Protein AF-A0A7S3HY80-F1 (afdb_monomer_lite)

Radius of gyration: 20.87 Å; chains: 1; bounding box: 40×40×63 Å

Structure (mmCIF, N/CA/C/O backbone):
data_AF-A0A7S3HY80-F1
#
_entry.id   AF-A0A7S3HY80-F1
#
loop_
_atom_site.group_PDB
_atom_site.id
_atom_site.type_symbol
_atom_site.label_atom_id
_atom_site.label_alt_id
_atom_site.label_comp_id
_atom_site.label_asym_id
_atom_site.label_entity_id
_atom_site.label_seq_id
_atom_site.pdbx_PDB_ins_code
_atom_site.Cartn_x
_atom_site.Cartn_y
_atom_site.Cartn_z
_atom_site.occupancy
_atom_site.B_iso_or_equiv
_atom_site.auth_seq_id
_atom_site.auth_comp_id
_atom_site.auth_asym_id
_atom_site.auth_atom_id
_atom_site.pdbx_PDB_model_num
ATOM 1 N N . GLU A 1 1 ? -1.837 19.180 19.251 1.00 53.88 1 GLU A N 1
ATOM 2 C CA . GLU A 1 1 ? -3.244 19.026 19.695 1.00 53.88 1 GLU A CA 1
ATOM 3 C C . GLU A 1 1 ? -4.205 18.640 18.573 1.00 53.88 1 GLU A C 1
ATOM 5 O O . GLU A 1 1 ? -4.826 17.597 18.698 1.00 53.88 1 GLU A O 1
ATOM 10 N N . ARG A 1 2 ? -4.268 19.353 17.438 1.00 56.09 2 ARG A N 1
ATOM 11 C CA . ARG A 1 2 ? -5.233 19.045 16.352 1.00 56.09 2 ARG A CA 1
ATOM 12 C C . ARG A 1 2 ? -5.159 17.620 15.762 1.00 56.09 2 ARG A C 1
ATOM 14 O O . ARG A 1 2 ? -6.189 17.032 15.461 1.00 56.09 2 ARG A O 1
ATOM 21 N N . LEU A 1 3 ? -3.966 17.024 15.651 1.00 51.59 3 LEU A N 1
ATOM 22 C CA . LEU A 1 3 ? -3.813 15.622 15.210 1.00 51.59 3 LEU A CA 1
ATOM 23 C C . LEU A 1 3 ? -4.349 14.606 16.238 1.00 51.59 3 LEU A C 1
ATOM 25 O O . LEU A 1 3 ? -4.822 13.537 15.867 1.00 51.59 3 LEU A O 1
ATOM 29 N N . LEU A 1 4 ? -4.320 14.950 17.530 1.00 51.72 4 LEU A N 1
ATOM 30 C CA . LEU A 1 4 ? -4.874 14.114 18.602 1.00 51.72 4 LEU A CA 1
ATOM 31 C C . LEU A 1 4 ? -6.407 14.207 18.660 1.00 51.72 4 LEU A C 1
ATOM 33 O O . LEU A 1 4 ? -7.062 13.243 19.051 1.00 51.72 4 LEU A O 1
ATOM 37 N N . GLU A 1 5 ? -6.982 15.339 18.246 1.00 54.56 5 GLU A N 1
ATOM 38 C CA . GLU A 1 5 ? -8.434 15.513 18.116 1.00 54.56 5 GLU A CA 1
ATOM 39 C C . GLU A 1 5 ? -9.006 14.725 16.931 1.00 54.56 5 GLU A C 1
ATOM 41 O O . GLU A 1 5 ? -10.083 14.143 17.056 1.00 54.56 5 GLU A O 1
ATOM 46 N N . ALA A 1 6 ? -8.261 14.613 15.823 1.00 53.28 6 ALA A N 1
ATOM 47 C CA . ALA A 1 6 ? -8.662 13.820 14.658 1.00 53.28 6 ALA A CA 1
ATOM 48 C C . ALA A 1 6 ? -8.840 12.321 14.981 1.00 53.28 6 ALA A C 1
ATOM 50 O O . ALA A 1 6 ? -9.755 11.678 14.467 1.00 53.28 6 ALA A O 1
ATOM 51 N N . GLY A 1 7 ? -8.019 11.768 15.883 1.00 53.66 7 GLY A N 1
ATOM 52 C CA . GLY A 1 7 ? -8.136 10.375 16.332 1.00 53.66 7 GLY A CA 1
ATOM 53 C C . GLY A 1 7 ? -9.357 10.089 17.209 1.00 53.66 7 GLY A C 1
ATOM 54 O O . GLY A 1 7 ? -9.851 8.966 17.236 1.00 53.66 7 GLY A O 1
ATOM 55 N N . LYS A 1 8 ? -9.873 11.104 17.912 1.00 56.81 8 LYS A N 1
ATOM 56 C CA . LYS A 1 8 ? -10.944 10.946 18.908 1.00 56.81 8 LYS A CA 1
ATOM 57 C C . LYS A 1 8 ? -12.323 10.680 18.281 1.00 56.81 8 LYS A C 1
ATOM 59 O O . LYS A 1 8 ? -13.199 10.162 18.958 1.00 56.81 8 LYS A O 1
ATOM 64 N N . ASN A 1 9 ? -12.505 11.001 16.996 1.00 63.50 9 ASN A N 1
ATOM 65 C CA . ASN A 1 9 ? -13.801 10.951 16.307 1.00 63.50 9 ASN A CA 1
ATOM 66 C C . ASN A 1 9 ? -13.779 10.108 15.019 1.00 63.50 9 ASN A C 1
ATOM 68 O O . ASN A 1 9 ? -14.496 10.411 14.064 1.00 63.50 9 ASN A O 1
ATOM 72 N N . GLN A 1 10 ? -12.986 9.035 14.953 1.00 73.50 10 GLN A N 1
ATOM 73 C CA . GLN A 1 10 ? -13.105 8.113 13.819 1.00 73.50 10 GLN A CA 1
ATOM 74 C C . GLN A 1 10 ? -14.478 7.439 13.849 1.00 73.50 10 GLN A C 1
ATOM 76 O O . GLN A 1 10 ? -14.809 6.748 14.810 1.00 73.50 10 GLN A O 1
ATOM 81 N N . SER A 1 11 ? -15.308 7.639 12.823 1.00 84.00 11 SER A N 1
ATOM 82 C CA . SER A 1 11 ? -16.652 7.050 12.768 1.00 84.00 11 SER A CA 1
ATOM 83 C C . SER A 1 11 ? -16.585 5.533 12.540 1.00 84.00 11 SER A C 1
ATOM 85 O O . SER A 1 11 ? -15.618 5.009 11.992 1.00 84.00 11 SER A O 1
ATOM 87 N N . TRP A 1 12 ? -17.609 4.792 12.981 1.00 84.44 12 TRP A N 1
ATOM 88 C CA . TRP A 1 12 ? -17.691 3.348 12.703 1.00 84.44 12 TRP A CA 1
ATOM 89 C C . TRP A 1 12 ? -17.728 3.068 11.198 1.00 84.44 12 TRP A C 1
ATOM 91 O O . TRP A 1 12 ? -17.042 2.172 10.720 1.00 84.44 12 TRP A O 1
ATOM 101 N N . CYS A 1 13 ? -18.468 3.894 10.456 1.00 88.25 13 CYS A N 1
ATOM 102 C CA . CYS A 1 13 ? -18.547 3.821 9.001 1.00 88.25 13 CYS A CA 1
ATOM 103 C C . CYS A 1 13 ? -17.163 3.971 8.351 1.00 88.25 13 CYS A C 1
ATOM 105 O O . CYS A 1 13 ? -16.792 3.157 7.512 1.00 88.25 13 CYS A O 1
ATOM 107 N N . TYR A 1 14 ? -16.365 4.946 8.802 1.00 87.75 14 TYR A N 1
ATOM 108 C CA . TYR A 1 14 ? -15.001 5.144 8.313 1.00 87.75 14 TYR A CA 1
ATOM 109 C C . TYR A 1 14 ? -14.134 3.894 8.505 1.00 87.75 14 TYR A C 1
ATOM 111 O O . TYR A 1 14 ? -13.511 3.436 7.553 1.00 87.75 14 TYR A O 1
ATOM 119 N N . LEU A 1 15 ? -14.135 3.306 9.705 1.00 87.88 15 LEU A N 1
ATOM 120 C CA . LEU A 1 15 ? -13.319 2.126 10.011 1.00 87.88 15 LEU A CA 1
ATOM 121 C C . LEU A 1 15 ? -13.716 0.895 9.186 1.00 87.88 15 LEU A C 1
ATOM 123 O O . LEU A 1 15 ? -12.844 0.168 8.713 1.00 87.88 15 LEU A O 1
ATOM 127 N N . VAL A 1 16 ? -15.019 0.676 8.987 1.00 91.62 16 VAL A N 1
ATOM 128 C CA . VAL A 1 16 ? -15.532 -0.448 8.187 1.00 91.62 16 VAL A CA 1
ATOM 129 C C . VAL A 1 16 ? -15.196 -0.267 6.710 1.00 91.62 16 VAL A C 1
ATOM 131 O O . VAL A 1 16 ? -14.688 -1.197 6.087 1.00 91.62 16 VAL A O 1
ATOM 134 N N . LEU A 1 17 ? -15.424 0.927 6.155 1.00 92.75 17 LEU A N 1
ATOM 135 C CA . LEU A 1 17 ? -15.073 1.228 4.766 1.00 92.75 17 LEU A CA 1
ATOM 136 C C . LEU A 1 17 ? -13.571 1.087 4.539 1.00 92.75 17 LEU A C 1
ATOM 138 O O . LEU A 1 17 ? -13.146 0.462 3.573 1.00 92.75 17 LEU A O 1
ATOM 142 N N . LYS A 1 18 ? -12.767 1.618 5.460 1.00 90.75 18 LYS A N 1
ATOM 143 C CA . LYS A 1 18 ? -11.314 1.506 5.421 1.00 90.75 18 LYS A CA 1
ATOM 144 C C . LYS A 1 18 ? -10.870 0.043 5.388 1.00 90.75 18 LYS A C 1
ATOM 146 O O . LYS A 1 18 ? -10.113 -0.336 4.497 1.00 90.75 18 LYS A O 1
ATOM 151 N N . LEU A 1 19 ? -11.367 -0.781 6.314 1.00 94.00 19 LEU A N 1
ATOM 152 C CA . LEU A 1 19 ? -11.067 -2.211 6.333 1.00 94.00 19 LEU A CA 1
ATOM 153 C C . LEU A 1 19 ? -11.460 -2.872 5.010 1.00 94.00 19 LEU A C 1
ATOM 155 O O . LEU A 1 19 ? -10.649 -3.588 4.436 1.00 94.00 19 LEU A O 1
ATOM 159 N N . PHE A 1 20 ? -12.672 -2.604 4.520 1.00 95.00 20 PHE A N 1
ATOM 160 C CA . PHE A 1 20 ? -13.173 -3.181 3.278 1.00 95.00 20 PHE A CA 1
ATOM 161 C C . PHE A 1 20 ? -12.273 -2.841 2.086 1.00 95.00 20 PHE A C 1
ATOM 163 O O . PHE A 1 20 ? -11.823 -3.749 1.395 1.00 95.00 20 PHE A O 1
ATOM 170 N N . PHE A 1 21 ? -11.947 -1.562 1.873 1.00 93.94 21 PHE A N 1
ATOM 171 C CA . PHE A 1 21 ? -11.117 -1.146 0.740 1.00 93.94 21 PHE A CA 1
ATOM 172 C C . PHE A 1 21 ? -9.701 -1.715 0.811 1.00 93.94 21 PHE A C 1
ATOM 174 O O . PHE A 1 21 ? -9.213 -2.241 -0.190 1.00 93.94 21 PHE A O 1
ATOM 181 N N . PHE A 1 22 ? -9.042 -1.647 1.971 1.00 93.31 22 PHE A N 1
ATOM 182 C CA . PHE A 1 22 ? -7.673 -2.148 2.094 1.00 93.31 22 PHE A CA 1
ATOM 183 C C . PHE A 1 22 ? -7.606 -3.674 2.032 1.00 93.31 22 PHE A C 1
ATOM 185 O O . PHE A 1 22 ? -6.736 -4.197 1.344 1.00 93.31 22 PHE A O 1
ATOM 192 N N . ALA A 1 23 ? -8.540 -4.385 2.673 1.00 93.31 23 ALA A N 1
ATOM 193 C CA . ALA A 1 23 ? -8.589 -5.844 2.619 1.00 93.31 23 ALA A CA 1
ATOM 194 C C . ALA A 1 23 ? -8.923 -6.351 1.210 1.00 93.31 23 ALA A C 1
ATOM 196 O O . ALA A 1 23 ? -8.282 -7.285 0.730 1.00 93.31 23 ALA A O 1
ATOM 197 N N . LEU A 1 24 ? -9.882 -5.715 0.526 1.00 94.19 24 LEU A N 1
ATOM 198 C CA . LEU A 1 24 ? -10.232 -6.064 -0.849 1.00 94.19 24 LEU A CA 1
ATOM 199 C C . LEU A 1 24 ? -9.060 -5.808 -1.798 1.00 94.19 24 LEU A C 1
ATOM 201 O O . LEU A 1 24 ? -8.748 -6.664 -2.619 1.00 94.19 24 LEU A O 1
ATOM 205 N N . SER A 1 25 ? -8.379 -4.669 -1.657 1.00 90.38 25 SER A N 1
ATOM 206 C CA . SER A 1 25 ? -7.231 -4.330 -2.506 1.00 90.38 25 SER A CA 1
ATOM 207 C C . SER A 1 25 ? -6.052 -5.276 -2.262 1.00 90.38 25 SER A C 1
ATOM 209 O O . SER A 1 25 ? -5.464 -5.772 -3.220 1.00 90.38 25 SER A O 1
ATOM 211 N N . SER A 1 26 ? -5.745 -5.610 -1.000 1.00 91.94 26 SER A N 1
ATOM 212 C CA . SER A 1 26 ? -4.716 -6.611 -0.691 1.00 91.94 26 SER A CA 1
ATOM 213 C C . SER A 1 26 ? -5.094 -7.994 -1.220 1.00 91.94 26 SER A C 1
ATOM 215 O O . SER A 1 26 ? -4.245 -8.681 -1.774 1.00 91.94 26 SER A O 1
ATOM 217 N N . ALA A 1 27 ? -6.363 -8.398 -1.104 1.00 89.00 27 ALA A N 1
ATOM 218 C CA . ALA A 1 27 ? -6.827 -9.681 -1.622 1.00 89.00 27 ALA A CA 1
ATOM 219 C C . ALA A 1 27 ? -6.744 -9.734 -3.153 1.00 89.00 27 ALA A C 1
ATOM 221 O O . ALA A 1 27 ? -6.277 -10.728 -3.693 1.00 89.00 27 ALA A O 1
ATOM 222 N N . ALA A 1 28 ? -7.130 -8.662 -3.849 1.00 86.69 28 ALA A N 1
ATOM 223 C CA . ALA A 1 28 ? -7.020 -8.573 -5.302 1.00 86.69 28 ALA A CA 1
ATOM 224 C C . ALA A 1 28 ? -5.561 -8.692 -5.762 1.00 86.69 28 ALA A C 1
ATOM 226 O O . ALA A 1 28 ? -5.260 -9.502 -6.633 1.00 86.69 28 ALA A O 1
ATOM 227 N N . VAL A 1 29 ? -4.643 -7.955 -5.126 1.00 84.19 29 VAL A N 1
ATOM 228 C CA . VAL A 1 29 ? -3.205 -8.046 -5.423 1.00 84.19 29 VAL A CA 1
ATOM 229 C C . VAL A 1 29 ? -2.657 -9.438 -5.112 1.00 84.19 29 VAL A C 1
ATOM 231 O O . VAL A 1 29 ? -1.941 -10.007 -5.930 1.00 84.19 29 VAL A O 1
ATOM 234 N N . TYR A 1 30 ? -3.027 -10.023 -3.970 1.00 85.00 30 TYR A N 1
ATOM 235 C CA . TYR A 1 30 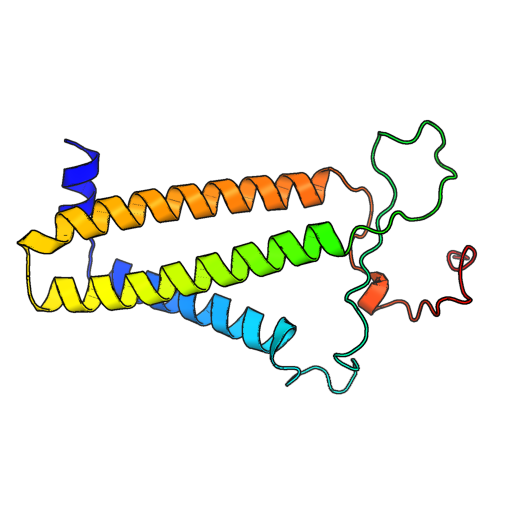? -2.649 -11.392 -3.632 1.00 85.00 30 TYR A CA 1
ATOM 236 C C . TYR A 1 30 ? -3.119 -12.383 -4.691 1.00 85.00 30 TYR A C 1
ATOM 238 O O . TYR A 1 30 ? -2.344 -13.222 -5.135 1.00 85.00 30 TYR A O 1
ATOM 246 N N . ILE A 1 31 ? -4.371 -12.274 -5.128 1.00 82.31 31 ILE A N 1
ATOM 247 C CA . ILE A 1 31 ? -4.929 -13.221 -6.079 1.00 82.31 31 ILE A CA 1
ATOM 248 C C . ILE A 1 31 ? -4.255 -13.084 -7.454 1.00 82.31 31 ILE A C 1
ATOM 250 O O . ILE A 1 31 ? -3.775 -14.084 -7.988 1.00 82.31 31 ILE A O 1
ATOM 254 N N . GLU A 1 32 ? -4.167 -11.865 -7.985 1.00 76.62 32 GLU A N 1
ATOM 255 C CA . GLU A 1 32 ? -3.626 -11.583 -9.323 1.00 76.62 32 GLU A CA 1
ATOM 256 C C . GLU A 1 32 ? -2.115 -11.815 -9.424 1.00 76.62 32 GLU A C 1
ATOM 258 O O . GLU A 1 32 ? -1.630 -12.365 -10.412 1.00 76.62 32 GLU A O 1
ATOM 263 N N . ILE A 1 33 ? -1.362 -11.390 -8.407 1.00 73.81 33 ILE A N 1
ATOM 264 C CA . ILE A 1 33 ? 0.104 -11.352 -8.461 1.00 73.81 33 ILE A CA 1
ATOM 265 C C . ILE A 1 33 ? 0.714 -12.552 -7.749 1.00 73.81 33 ILE A C 1
ATOM 267 O O . ILE A 1 33 ? 1.688 -13.099 -8.254 1.00 73.81 33 ILE A O 1
ATOM 271 N N . TYR A 1 34 ? 0.146 -12.981 -6.612 1.00 74.94 34 TYR A N 1
ATOM 272 C CA . TYR A 1 34 ? 0.801 -13.952 -5.729 1.00 74.94 34 TYR A CA 1
ATOM 273 C C . TYR A 1 34 ? 0.201 -15.369 -5.711 1.00 74.94 34 TYR A C 1
ATOM 275 O O . TYR A 1 34 ? 0.891 -16.334 -5.390 1.00 74.94 34 TYR A O 1
ATOM 283 N N . SER A 1 35 ? -1.091 -15.526 -6.008 1.00 70.81 35 SER A N 1
ATOM 284 C CA . SER A 1 35 ? -1.786 -16.812 -5.839 1.00 70.81 35 SER A CA 1
ATOM 285 C C . SER A 1 35 ? -1.753 -17.696 -7.085 1.00 70.81 35 SER A C 1
ATOM 287 O O . SER A 1 35 ? -1.923 -18.909 -6.986 1.00 70.81 35 SER A O 1
ATOM 289 N N . GLY A 1 36 ? -1.579 -17.090 -8.263 1.00 59.72 36 GLY A N 1
ATOM 290 C CA . GLY A 1 36 ? -1.629 -17.790 -9.544 1.00 59.72 36 GLY A CA 1
ATOM 291 C C . GLY A 1 36 ? -3.014 -18.323 -9.951 1.00 59.72 36 GLY A C 1
ATOM 292 O O . GLY A 1 36 ? -3.114 -19.023 -10.952 1.00 59.72 36 GLY A O 1
ATOM 293 N N . LEU A 1 37 ? -4.091 -18.016 -9.209 1.00 55.81 37 LEU A N 1
ATOM 294 C CA . LEU A 1 37 ? -5.423 -18.613 -9.421 1.00 55.81 37 LEU A CA 1
ATOM 295 C C . LEU A 1 37 ? -6.108 -18.222 -10.740 1.00 55.81 37 LEU A C 1
ATOM 297 O O . LEU A 1 37 ? -6.967 -18.961 -11.209 1.00 55.81 37 LEU A O 1
ATOM 301 N N . PHE A 1 38 ? -5.759 -17.075 -11.329 1.00 54.03 38 PHE A N 1
ATOM 302 C CA . PHE A 1 38 ? -6.317 -16.609 -12.610 1.00 54.03 38 PHE A CA 1
ATOM 303 C C . PHE A 1 38 ? -5.314 -16.672 -13.768 1.00 54.03 38 PHE A C 1
ATOM 305 O O . PHE A 1 38 ? -5.592 -16.196 -14.868 1.00 54.03 38 PHE A O 1
ATOM 312 N N . THR A 1 39 ? -4.142 -17.269 -13.549 1.00 50.50 39 THR A N 1
ATOM 313 C CA . THR A 1 39 ? -3.067 -17.348 -14.539 1.00 50.50 39 THR A CA 1
ATOM 314 C C . THR A 1 39 ? -2.870 -18.765 -15.072 1.00 50.50 39 THR A C 1
ATOM 316 O O . THR A 1 39 ? -1.746 -19.233 -15.203 1.00 50.50 39 THR A O 1
ATOM 319 N N . ASP A 1 40 ? -3.941 -19.407 -15.550 1.00 46.19 40 ASP A N 1
ATOM 320 C CA . ASP A 1 40 ? -3.823 -20.598 -16.419 1.00 46.19 40 ASP A CA 1
ATOM 321 C C . ASP A 1 40 ? -3.029 -20.311 -17.718 1.00 46.19 40 ASP A C 1
ATOM 323 O O . ASP A 1 40 ? -2.606 -21.226 -18.420 1.00 46.19 40 ASP A O 1
ATOM 327 N N . ALA A 1 41 ? -2.767 -19.033 -18.026 1.00 48.41 41 ALA A N 1
ATOM 328 C CA . ALA A 1 41 ? -1.950 -18.586 -19.154 1.00 48.41 41 ALA A CA 1
ATOM 329 C C . ALA A 1 41 ? -0.563 -18.028 -18.773 1.00 48.41 41 ALA A C 1
ATOM 331 O O . ALA A 1 41 ? 0.162 -17.582 -19.662 1.00 48.41 41 ALA A O 1
ATOM 332 N N . ARG A 1 42 ? -0.162 -18.013 -17.490 1.00 47.72 42 ARG A N 1
ATOM 333 C CA . ARG A 1 42 ? 1.190 -17.565 -17.105 1.00 47.72 42 ARG A CA 1
ATOM 334 C C . ARG A 1 42 ? 1.838 -18.587 -16.180 1.00 47.72 42 ARG A C 1
ATOM 336 O O . ARG A 1 42 ? 1.408 -18.708 -15.035 1.00 47.72 42 ARG A O 1
ATOM 343 N N . PRO A 1 43 ? 2.901 -19.292 -16.602 1.00 42.22 43 PRO A N 1
ATOM 344 C CA . PRO A 1 43 ? 3.719 -20.007 -15.644 1.00 42.22 43 PRO A CA 1
ATOM 345 C C . PRO A 1 43 ? 4.268 -18.973 -14.659 1.00 42.22 43 PRO A C 1
ATOM 347 O O . PRO A 1 43 ? 5.104 -18.147 -15.012 1.00 42.22 43 PRO A O 1
ATOM 350 N N . TYR A 1 44 ? 3.812 -19.051 -13.411 1.00 41.03 44 TYR A N 1
ATOM 351 C CA . TYR A 1 44 ? 4.206 -18.231 -12.257 1.00 41.03 44 TYR A CA 1
ATOM 352 C C . TYR A 1 44 ? 5.734 -18.202 -11.994 1.00 41.03 44 TYR A C 1
ATOM 354 O O . TYR A 1 44 ? 6.233 -17.521 -11.108 1.00 41.03 44 TYR A O 1
ATOM 362 N N . LYS A 1 45 ? 6.510 -18.960 -12.774 1.00 41.78 45 LYS A N 1
ATOM 363 C CA . LYS A 1 45 ? 7.973 -18.981 -12.760 1.00 41.78 45 LYS A CA 1
ATOM 364 C C . LYS A 1 45 ? 8.629 -18.058 -13.786 1.00 41.78 45 LYS A C 1
ATOM 366 O O . LYS A 1 45 ? 9.854 -18.029 -13.828 1.00 41.78 45 LYS A O 1
ATOM 371 N N . MET A 1 46 ? 7.873 -17.346 -14.620 1.00 47.19 46 MET A N 1
ATOM 372 C CA . MET A 1 46 ? 8.470 -16.309 -15.457 1.00 47.19 46 MET A CA 1
ATOM 373 C C . MET A 1 46 ? 8.539 -15.016 -14.643 1.00 47.19 46 MET A C 1
ATOM 375 O O . MET A 1 46 ? 7.487 -14.540 -14.210 1.00 47.19 46 MET A O 1
ATOM 379 N N . PRO A 1 47 ? 9.744 -14.470 -14.389 1.00 53.84 47 PRO A N 1
ATOM 380 C CA . PRO A 1 47 ? 9.868 -13.174 -13.738 1.00 53.84 47 PRO A CA 1
ATOM 381 C C . PRO A 1 47 ? 9.015 -12.171 -14.513 1.00 53.84 47 PRO A C 1
ATOM 383 O O . PRO A 1 47 ? 8.962 -12.215 -15.745 1.00 53.84 47 PRO A O 1
ATOM 386 N N . TRP A 1 48 ? 8.275 -11.325 -13.790 1.00 59.16 48 TRP A N 1
ATOM 387 C CA . TRP A 1 48 ? 7.504 -10.246 -14.393 1.00 59.16 48 TRP A CA 1
ATOM 388 C C . TRP A 1 48 ? 8.498 -9.292 -15.057 1.00 59.16 48 TRP A C 1
ATOM 390 O O . TRP A 1 48 ? 8.950 -8.325 -14.454 1.00 59.16 48 TRP A O 1
ATOM 400 N N . ASN A 1 49 ? 8.842 -9.583 -16.309 1.00 62.97 49 ASN A N 1
ATOM 401 C CA . ASN A 1 49 ? 9.833 -8.831 -17.050 1.00 62.97 49 ASN A CA 1
ATOM 402 C C . ASN A 1 49 ? 9.170 -7.567 -17.605 1.00 62.97 49 ASN A C 1
ATOM 404 O O . ASN A 1 49 ? 8.506 -7.578 -18.644 1.00 62.97 49 ASN A O 1
ATOM 408 N N . CYS A 1 50 ? 9.293 -6.472 -16.862 1.00 67.56 50 CYS A N 1
ATOM 409 C CA . CYS A 1 50 ? 8.930 -5.147 -17.318 1.00 67.56 50 CYS A CA 1
ATOM 410 C C . CYS A 1 50 ? 10.081 -4.530 -18.097 1.00 67.56 50 CYS A C 1
ATOM 412 O O . CYS A 1 50 ? 11.194 -4.370 -17.595 1.00 67.56 50 CYS A O 1
ATOM 414 N N . TYR A 1 51 ? 9.751 -4.088 -19.299 1.00 70.12 51 TYR A N 1
ATOM 415 C CA . TYR A 1 51 ? 10.611 -3.260 -20.119 1.00 70.12 51 TYR A CA 1
ATOM 416 C C . TYR A 1 51 ? 9.963 -1.890 -20.315 1.00 70.12 51 TYR A C 1
ATOM 418 O O . TYR A 1 51 ? 8.732 -1.764 -20.296 1.00 70.12 51 TYR A O 1
ATOM 426 N N . SER A 1 52 ? 10.790 -0.862 -20.475 1.00 67.88 52 SER A N 1
ATOM 427 C CA . SER A 1 52 ? 10.363 0.493 -20.814 1.00 67.88 52 SER A CA 1
ATOM 428 C C . SER A 1 52 ? 11.297 1.103 -21.849 1.00 67.88 52 SER A C 1
ATOM 430 O O . SER A 1 52 ? 12.493 0.820 -21.844 1.00 67.88 52 SER A O 1
ATOM 432 N N . LYS A 1 53 ? 10.791 2.028 -22.674 1.00 64.00 53 LYS A N 1
ATOM 433 C CA . LYS A 1 53 ? 11.685 2.909 -23.426 1.00 64.00 53 LYS A CA 1
ATOM 434 C C . LYS A 1 53 ? 12.366 3.842 -22.431 1.00 64.00 53 LYS A C 1
ATOM 436 O O . LYS A 1 53 ? 11.692 4.435 -21.577 1.00 64.00 53 LYS A O 1
ATOM 441 N N . ALA A 1 54 ? 13.689 3.949 -22.522 1.00 56.44 54 ALA A N 1
ATOM 442 C CA . ALA A 1 54 ? 14.462 4.869 -21.699 1.00 56.44 54 ALA A CA 1
ATOM 443 C C . ALA A 1 54 ? 13.861 6.279 -21.796 1.00 56.44 54 ALA A C 1
ATOM 445 O O . ALA A 1 54 ? 13.743 6.829 -22.892 1.00 56.44 54 ALA A O 1
ATOM 446 N N . ALA A 1 55 ? 13.444 6.861 -20.671 1.00 50.44 55 ALA A N 1
ATOM 447 C CA . ALA A 1 55 ? 13.052 8.262 -20.642 1.00 50.44 55 ALA A CA 1
ATOM 448 C C . ALA A 1 55 ? 14.279 9.124 -20.334 1.00 50.44 55 ALA A C 1
ATOM 450 O O . ALA A 1 55 ? 14.962 8.889 -19.346 1.00 50.44 55 ALA A O 1
ATOM 451 N N . PHE A 1 56 ? 14.516 10.124 -21.182 1.00 48.56 56 PHE A N 1
ATOM 452 C CA . PHE A 1 56 ? 15.321 11.335 -20.953 1.00 48.56 56 PHE A CA 1
ATOM 453 C C . PHE A 1 56 ? 16.821 11.235 -20.598 1.00 48.56 56 PHE A C 1
ATOM 455 O O . PHE A 1 56 ? 17.522 12.202 -20.882 1.00 48.56 56 PHE A O 1
ATOM 462 N N . ASP A 1 57 ? 17.348 10.111 -20.109 1.00 47.47 57 ASP A N 1
ATOM 463 C CA . ASP A 1 57 ? 18.753 10.024 -19.657 1.00 47.47 57 ASP A CA 1
ATOM 464 C C . ASP A 1 57 ? 19.707 9.353 -20.655 1.00 47.47 57 ASP A C 1
ATOM 466 O O . ASP A 1 57 ? 20.928 9.386 -20.484 1.00 47.47 57 ASP A O 1
ATOM 470 N N . HIS A 1 58 ? 19.185 8.769 -21.735 1.00 46.81 58 HIS A N 1
ATOM 471 C CA . HIS A 1 58 ? 20.034 8.207 -22.779 1.00 46.81 58 HIS A CA 1
ATOM 472 C C . HIS A 1 58 ? 20.276 9.240 -23.888 1.00 46.81 58 HIS A C 1
ATOM 474 O O . HIS A 1 58 ? 19.324 9.655 -24.551 1.00 46.81 58 HIS A O 1
ATOM 480 N N . PRO A 1 59 ? 21.540 9.618 -24.170 1.00 49.53 59 PRO A N 1
ATOM 481 C CA . PRO A 1 59 ? 21.877 10.614 -25.194 1.00 49.53 59 PRO A CA 1
ATOM 482 C C . PRO A 1 59 ? 21.557 10.155 -26.625 1.00 49.53 59 PRO A C 1
ATOM 484 O O . PRO A 1 59 ? 21.832 10.877 -27.580 1.00 49.53 59 PRO A O 1
ATOM 487 N N . ASN A 1 60 ? 21.008 8.948 -26.796 1.00 47.62 60 ASN A N 1
ATOM 488 C CA . ASN A 1 60 ? 20.763 8.349 -28.091 1.00 47.62 60 ASN A CA 1
ATOM 489 C C . ASN A 1 60 ? 19.401 7.615 -28.108 1.00 47.62 60 ASN A C 1
ATOM 491 O O . ASN A 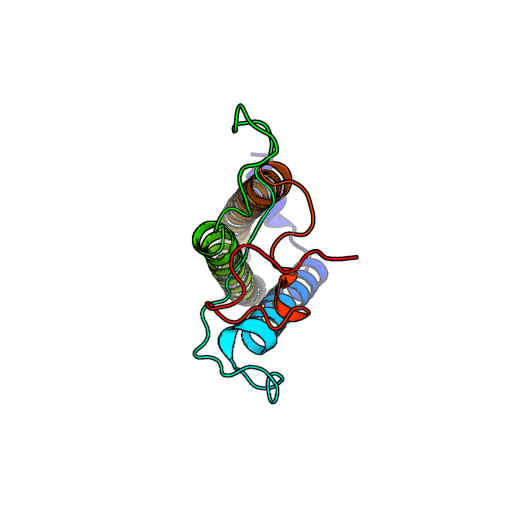1 60 ? 19.255 6.607 -27.413 1.00 47.62 60 ASN A O 1
ATOM 495 N N . PRO A 1 61 ? 18.416 8.068 -28.910 1.00 47.69 61 PRO A N 1
ATOM 496 C CA . PRO A 1 61 ? 17.065 7.491 -28.984 1.00 47.69 61 PRO A CA 1
ATOM 497 C C . PRO A 1 61 ? 17.001 6.083 -29.612 1.00 47.69 61 PRO A C 1
ATOM 499 O O . PRO A 1 61 ? 15.913 5.535 -29.768 1.00 47.69 61 PRO A O 1
ATOM 502 N N . TYR A 1 62 ? 18.150 5.503 -29.977 1.00 50.97 62 TYR A N 1
ATOM 503 C CA . TYR A 1 62 ? 18.282 4.155 -30.541 1.00 50.97 62 TYR A CA 1
ATOM 504 C C . TYR A 1 62 ? 18.696 3.084 -29.519 1.00 50.97 62 TYR A C 1
ATOM 506 O O . TYR A 1 62 ? 18.866 1.926 -29.901 1.00 50.97 62 TYR A O 1
ATOM 514 N N . PHE A 1 63 ? 18.887 3.429 -28.240 1.00 48.41 63 PHE A N 1
ATOM 515 C CA . PHE A 1 63 ? 19.042 2.399 -27.211 1.00 48.41 63 PHE A CA 1
ATOM 516 C C . PHE A 1 63 ? 17.700 1.691 -27.007 1.00 48.41 63 PHE A C 1
ATOM 518 O O . PHE A 1 63 ? 16.677 2.342 -26.803 1.00 48.41 63 PHE A O 1
ATOM 525 N N . GLY A 1 64 ? 17.724 0.361 -27.140 1.00 57.00 64 GLY A N 1
ATOM 526 C CA . GLY A 1 64 ? 16.570 -0.520 -26.968 1.00 57.00 64 GLY A CA 1
ATOM 527 C C . GLY A 1 64 ? 15.951 -0.447 -25.572 1.00 57.00 64 GLY A C 1
ATOM 528 O O . GLY A 1 64 ? 16.351 0.357 -24.729 1.00 57.00 64 GLY A O 1
ATOM 529 N N . ASP A 1 65 ? 14.945 -1.282 -25.336 1.00 62.59 65 ASP A N 1
ATOM 530 C CA . ASP A 1 65 ? 14.177 -1.228 -24.099 1.00 62.59 65 ASP A CA 1
ATOM 531 C C . ASP A 1 65 ? 15.045 -1.503 -22.851 1.00 62.59 65 ASP A C 1
ATOM 533 O O . ASP A 1 65 ? 15.909 -2.380 -22.838 1.00 62.59 65 ASP A O 1
ATOM 537 N N . VAL A 1 66 ? 14.805 -0.749 -21.776 1.00 68.88 66 VAL A N 1
ATOM 538 C CA . VAL A 1 66 ? 15.481 -0.891 -20.479 1.00 68.88 66 VAL A CA 1
ATOM 539 C C . VAL A 1 66 ? 14.676 -1.835 -19.594 1.00 68.88 66 VAL A C 1
ATOM 541 O O . VAL A 1 66 ? 13.453 -1.712 -19.498 1.00 68.88 66 VAL A O 1
ATOM 544 N N . HIS A 1 67 ? 15.361 -2.766 -18.931 1.00 74.25 67 HIS A N 1
ATOM 545 C CA . HIS A 1 67 ? 14.757 -3.666 -17.951 1.00 74.25 67 HIS A CA 1
ATOM 546 C C . HIS A 1 67 ? 14.460 -2.910 -16.647 1.00 74.25 67 HIS A C 1
ATOM 548 O O 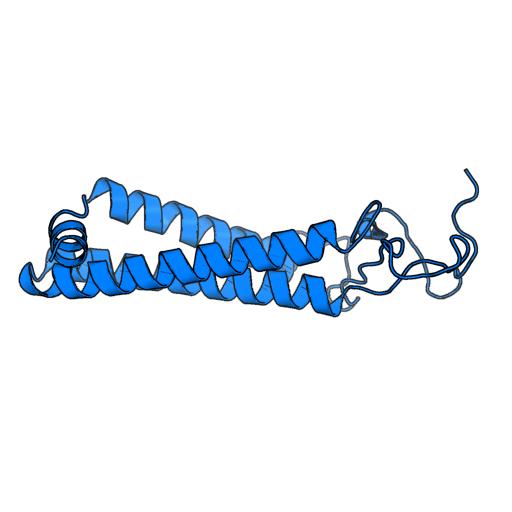. HIS A 1 67 ? 15.372 -2.398 -16.004 1.00 74.25 67 HIS A O 1
ATOM 554 N N . VAL A 1 68 ? 13.184 -2.840 -16.269 1.00 75.75 68 VAL A N 1
ATOM 555 C CA . VAL A 1 68 ? 12.676 -2.067 -15.115 1.00 75.75 68 VAL A CA 1
ATOM 556 C C . VAL A 1 68 ? 11.876 -2.935 -14.135 1.00 75.75 68 VAL A C 1
ATOM 558 O O . VAL A 1 68 ? 11.206 -2.431 -13.238 1.00 75.75 68 VAL A O 1
ATOM 561 N N . SER A 1 69 ? 11.930 -4.256 -14.300 1.00 76.12 69 SER A N 1
ATOM 562 C CA . SER A 1 69 ? 11.175 -5.247 -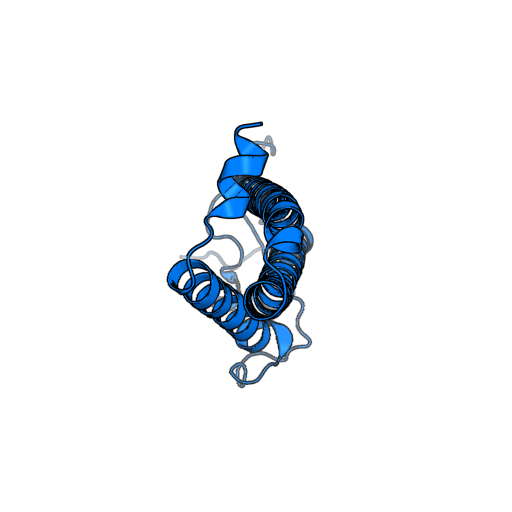13.520 1.00 76.12 69 SER A CA 1
ATOM 563 C C . SER A 1 69 ? 11.356 -5.109 -12.019 1.00 76.12 69 SER A C 1
ATOM 565 O O . SER A 1 69 ? 10.368 -5.079 -11.292 1.00 76.12 69 SER A O 1
ATOM 567 N N . ASP A 1 70 ? 12.599 -4.971 -11.561 1.00 78.88 70 ASP A N 1
ATOM 568 C CA . ASP A 1 70 ? 12.912 -4.931 -10.131 1.00 78.88 70 ASP A CA 1
ATOM 569 C C . ASP A 1 70 ? 12.314 -3.688 -9.462 1.00 78.88 70 ASP A C 1
ATOM 571 O O . ASP A 1 70 ? 11.792 -3.762 -8.349 1.00 78.88 70 ASP A O 1
ATOM 575 N N . GLU A 1 71 ? 12.322 -2.550 -10.161 1.00 81.75 71 GLU A N 1
ATOM 576 C CA . GLU A 1 71 ? 11.764 -1.286 -9.676 1.00 81.75 71 GLU A CA 1
ATOM 577 C C . GLU A 1 71 ? 10.239 -1.382 -9.503 1.00 81.75 71 GLU A C 1
ATOM 579 O O . GLU A 1 71 ? 9.705 -1.066 -8.436 1.00 81.75 71 GLU A O 1
ATOM 584 N N . PHE A 1 72 ? 9.531 -1.882 -10.521 1.00 80.19 72 PHE A N 1
ATOM 585 C CA . PHE A 1 72 ? 8.075 -2.037 -10.464 1.00 80.19 72 PHE A CA 1
ATOM 586 C C . PHE A 1 72 ? 7.638 -3.171 -9.532 1.00 80.19 72 PHE A C 1
ATOM 588 O O . PHE A 1 72 ? 6.638 -3.009 -8.832 1.00 80.19 72 PHE A O 1
ATOM 595 N N . SER A 1 73 ? 8.390 -4.275 -9.461 1.00 81.50 73 SER A N 1
ATOM 596 C CA . SER A 1 73 ? 8.149 -5.344 -8.483 1.00 81.50 73 SER A CA 1
ATOM 597 C C . SER A 1 73 ? 8.262 -4.796 -7.068 1.00 81.50 73 SER A C 1
ATOM 599 O O . SER A 1 73 ? 7.339 -4.955 -6.277 1.00 81.50 73 SER A O 1
ATOM 601 N N . THR A 1 74 ? 9.326 -4.041 -6.779 1.00 84.94 74 THR A N 1
ATOM 602 C CA . THR A 1 74 ? 9.520 -3.411 -5.468 1.00 84.94 74 THR A CA 1
ATOM 603 C C . THR A 1 74 ? 8.370 -2.459 -5.130 1.00 84.94 74 THR A C 1
ATOM 605 O O . THR A 1 74 ? 7.859 -2.471 -4.010 1.00 84.94 74 THR A O 1
ATOM 608 N N . ALA A 1 75 ? 7.910 -1.651 -6.092 1.00 87.00 75 ALA A N 1
ATOM 609 C CA . ALA A 1 75 ? 6.765 -0.768 -5.885 1.00 87.00 75 ALA A CA 1
ATOM 610 C C . ALA A 1 75 ? 5.475 -1.551 -5.569 1.00 87.00 75 ALA A C 1
ATOM 612 O O . ALA A 1 75 ? 4.726 -1.158 -4.671 1.00 87.00 75 ALA A O 1
ATOM 613 N N . ILE A 1 76 ? 5.226 -2.663 -6.264 1.00 86.12 76 ILE A N 1
ATOM 614 C CA . ILE A 1 76 ? 4.077 -3.544 -6.022 1.00 86.12 76 ILE A CA 1
ATOM 615 C C . ILE A 1 76 ? 4.180 -4.214 -4.646 1.00 86.12 76 ILE A C 1
ATOM 617 O O . ILE A 1 76 ? 3.218 -4.153 -3.880 1.00 86.12 76 ILE A O 1
ATOM 621 N N . ASP A 1 77 ? 5.337 -4.784 -4.303 1.00 87.50 77 ASP A N 1
ATOM 622 C CA . ASP A 1 77 ? 5.583 -5.483 -3.037 1.00 87.50 77 ASP A CA 1
ATOM 623 C C . ASP A 1 77 ? 5.379 -4.548 -1.835 1.00 87.50 77 ASP A C 1
ATOM 625 O O . ASP A 1 77 ? 4.670 -4.881 -0.880 1.00 87.50 77 ASP A O 1
ATOM 629 N N . ILE A 1 78 ? 5.940 -3.333 -1.897 1.00 90.25 78 ILE A N 1
ATOM 630 C CA . ILE A 1 78 ? 5.763 -2.316 -0.850 1.00 90.25 78 ILE A CA 1
ATOM 631 C C . ILE A 1 78 ? 4.290 -1.903 -0.745 1.00 90.25 78 ILE A C 1
ATOM 633 O O . ILE A 1 78 ? 3.766 -1.757 0.362 1.00 90.25 78 ILE A O 1
ATOM 637 N N . GLY A 1 79 ? 3.603 -1.744 -1.879 1.00 90.50 79 GLY A N 1
ATOM 638 C CA . GLY A 1 79 ? 2.180 -1.410 -1.908 1.00 90.50 79 GLY A CA 1
ATOM 639 C C . GLY A 1 79 ? 1.319 -2.499 -1.271 1.00 90.50 79 GLY A C 1
ATOM 640 O O . GLY A 1 79 ? 0.448 -2.207 -0.450 1.00 90.50 79 GLY A O 1
ATOM 641 N N . PHE A 1 80 ? 1.596 -3.762 -1.593 1.00 90.12 80 PHE A N 1
ATOM 642 C CA . PHE A 1 80 ? 0.917 -4.918 -1.015 1.00 90.12 80 PHE A CA 1
ATOM 643 C C . PHE A 1 80 ? 1.125 -5.008 0.502 1.00 90.12 80 PHE A C 1
ATOM 645 O O . PHE A 1 80 ? 0.154 -5.169 1.252 1.00 90.12 80 PHE A O 1
ATOM 652 N N . LEU A 1 81 ? 2.367 -4.836 0.965 1.00 92.12 81 LEU A N 1
ATOM 653 C CA . LEU A 1 81 ? 2.695 -4.805 2.389 1.00 92.12 81 LEU A CA 1
ATOM 654 C C . LEU A 1 81 ? 1.923 -3.688 3.106 1.00 92.12 81 LEU A C 1
ATOM 656 O O . LEU A 1 81 ? 1.274 -3.942 4.120 1.00 92.12 81 LEU A O 1
ATOM 660 N N . LEU A 1 82 ? 1.935 -2.470 2.555 1.00 93.75 82 LEU A N 1
ATOM 661 C CA . LEU A 1 82 ? 1.232 -1.319 3.125 1.00 93.75 82 LEU A CA 1
ATOM 662 C C . LEU A 1 82 ? -0.276 -1.555 3.218 1.00 93.75 82 LEU A C 1
ATOM 664 O O . LEU A 1 82 ? -0.854 -1.342 4.283 1.00 93.75 82 LEU A O 1
ATOM 668 N N . MET A 1 83 ? -0.915 -2.045 2.152 1.00 93.00 83 MET A N 1
ATOM 669 C CA . MET A 1 83 ? -2.351 -2.351 2.162 1.00 93.00 83 MET A CA 1
ATOM 670 C C . MET A 1 83 ? -2.705 -3.415 3.209 1.00 93.00 83 MET A C 1
ATOM 672 O O . MET A 1 83 ? -3.705 -3.275 3.917 1.00 93.00 83 MET A O 1
ATOM 676 N N . THR A 1 84 ? -1.855 -4.431 3.364 1.00 92.81 84 THR A N 1
ATOM 677 C CA . THR A 1 84 ? -2.021 -5.488 4.372 1.00 92.81 84 THR A CA 1
ATOM 678 C C . THR A 1 84 ? -1.840 -4.948 5.796 1.00 92.81 84 THR A C 1
ATOM 680 O O . THR A 1 84 ? -2.616 -5.268 6.696 1.00 92.81 84 THR A O 1
ATOM 683 N N . CYS A 1 85 ? -0.867 -4.063 6.025 1.00 93.12 85 CYS A N 1
ATOM 684 C CA . CYS A 1 85 ? -0.715 -3.382 7.311 1.00 93.12 85 CYS A CA 1
ATOM 685 C C . CYS A 1 85 ? -1.913 -2.469 7.616 1.00 93.12 85 CYS A C 1
ATOM 687 O O . CYS A 1 85 ? -2.411 -2.460 8.744 1.00 93.12 85 CYS A O 1
ATOM 689 N N . CYS A 1 86 ? -2.418 -1.730 6.624 1.00 92.44 86 CYS A N 1
ATOM 690 C CA . CYS A 1 86 ? -3.594 -0.875 6.774 1.00 92.44 86 CYS A CA 1
ATOM 691 C C . CYS A 1 86 ? -4.858 -1.677 7.104 1.00 92.44 86 CYS A C 1
ATOM 693 O O . CYS A 1 86 ? -5.649 -1.234 7.943 1.00 92.44 86 CYS A O 1
ATOM 695 N N . SER A 1 87 ? -5.053 -2.853 6.500 1.00 92.94 87 SER A N 1
ATOM 696 C CA . SER A 1 87 ? -6.187 -3.725 6.822 1.00 92.94 87 SER A CA 1
ATOM 697 C C . SER A 1 87 ? -6.064 -4.294 8.241 1.00 92.94 87 SER A C 1
ATOM 699 O O . SER A 1 87 ? -7.000 -4.149 9.029 1.00 92.94 87 SER A O 1
ATOM 701 N N . ALA A 1 88 ? -4.891 -4.808 8.628 1.00 92.69 88 ALA A N 1
ATOM 702 C CA . ALA A 1 88 ? -4.633 -5.312 9.978 1.00 92.69 88 ALA A CA 1
ATOM 703 C C . ALA A 1 88 ? -4.861 -4.239 11.057 1.00 92.69 88 ALA A C 1
ATOM 705 O O . ALA A 1 88 ? -5.560 -4.470 12.045 1.00 92.69 88 ALA A O 1
ATOM 706 N N . ILE A 1 89 ? -4.343 -3.028 10.844 1.00 91.38 89 ILE A N 1
ATOM 707 C CA . ILE A 1 89 ? -4.520 -1.916 11.783 1.00 91.38 89 ILE A CA 1
ATOM 708 C C . ILE A 1 89 ? -5.983 -1.464 11.840 1.00 91.38 89 ILE A C 1
ATOM 710 O O . ILE A 1 89 ? -6.455 -1.071 12.905 1.00 91.38 89 ILE A O 1
ATOM 714 N N . SER A 1 90 ? -6.737 -1.571 10.743 1.00 90.88 90 SER A N 1
ATOM 715 C CA . SER A 1 90 ? -8.179 -1.291 10.749 1.00 90.88 90 SER A CA 1
ATOM 716 C C . SER A 1 90 ? -8.955 -2.300 11.602 1.00 90.88 90 SER A C 1
ATOM 718 O O . SER A 1 90 ? -9.848 -1.895 12.343 1.00 90.88 90 SER A O 1
ATOM 720 N N . VAL A 1 91 ? -8.578 -3.585 11.588 1.00 91.75 91 VAL A N 1
ATOM 721 C CA . VAL A 1 91 ? -9.146 -4.592 12.506 1.00 91.75 91 VAL A CA 1
ATOM 722 C C . VAL A 1 91 ? -8.847 -4.222 13.960 1.00 91.75 91 VAL A C 1
ATOM 724 O O . VAL A 1 91 ? -9.759 -4.180 14.785 1.00 91.75 91 VAL A O 1
ATOM 727 N N . VAL A 1 92 ? -7.592 -3.882 14.271 1.00 90.12 92 VAL A N 1
ATOM 728 C CA . VAL A 1 92 ? -7.197 -3.454 15.624 1.00 90.12 9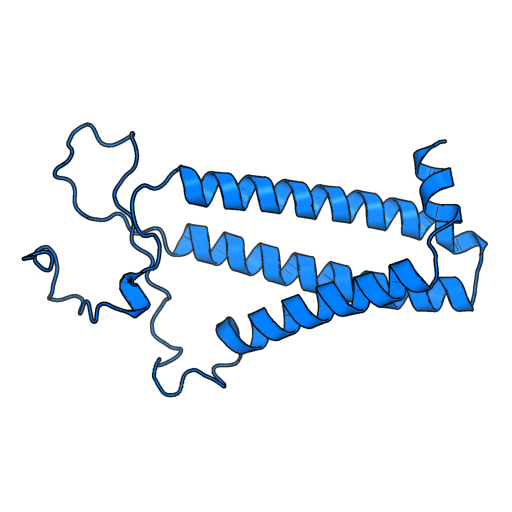2 VAL A CA 1
ATOM 729 C C . VAL A 1 92 ? -7.972 -2.205 16.054 1.00 90.12 92 VAL A C 1
ATOM 731 O O . VAL A 1 92 ? -8.453 -2.147 17.184 1.00 90.12 92 VAL A O 1
ATOM 734 N N . ALA A 1 93 ? -8.164 -1.234 15.157 1.00 88.50 93 ALA A N 1
ATOM 735 C CA . ALA A 1 93 ? -8.925 -0.014 15.420 1.00 88.50 93 ALA A CA 1
ATOM 736 C C . ALA A 1 93 ? -10.392 -0.305 15.773 1.00 88.50 93 ALA A C 1
ATOM 738 O O . ALA A 1 93 ? -10.922 0.265 16.725 1.00 88.50 93 ALA A O 1
ATOM 739 N N . ILE A 1 94 ? -11.037 -1.207 15.027 1.00 89.38 94 ILE A N 1
ATOM 740 C CA . ILE A 1 94 ? -12.420 -1.651 15.253 1.00 89.38 94 ILE A CA 1
ATOM 741 C C . ILE A 1 94 ? -12.550 -2.317 16.626 1.00 89.38 94 ILE A C 1
ATOM 743 O O . ILE A 1 94 ? -13.446 -1.968 17.396 1.00 89.38 94 ILE A O 1
ATOM 747 N N . VAL A 1 95 ? -11.630 -3.228 16.958 1.00 89.06 95 VAL A N 1
ATOM 748 C CA . VAL A 1 95 ? -11.599 -3.906 18.263 1.00 89.06 95 VAL A CA 1
ATOM 749 C C . VAL A 1 95 ? -11.389 -2.887 19.381 1.00 89.06 95 VAL A C 1
ATOM 751 O O . VAL A 1 95 ? -12.183 -2.819 20.313 1.00 89.06 95 VAL A O 1
ATOM 754 N N . MET A 1 96 ? -10.373 -2.031 19.275 1.00 86.19 96 MET A N 1
ATOM 755 C CA . MET A 1 96 ? -10.095 -1.003 20.282 1.00 86.19 96 MET A CA 1
ATOM 756 C C . MET A 1 96 ? -11.292 -0.073 20.484 1.00 86.19 96 MET A C 1
ATOM 758 O O . MET A 1 96 ? -11.631 0.237 21.622 1.00 86.19 96 MET A O 1
ATOM 762 N N . LYS A 1 97 ? -11.982 0.310 19.405 1.00 84.06 97 LYS A N 1
ATOM 763 C CA . LYS A 1 97 ? -13.188 1.135 19.478 1.00 84.06 97 LYS A CA 1
ATOM 764 C C . LYS A 1 97 ? -14.344 0.449 20.211 1.00 84.06 97 LYS A C 1
ATOM 766 O O . LYS A 1 97 ? -15.115 1.141 20.870 1.00 84.06 97 LYS A O 1
ATOM 771 N N . ALA A 1 98 ? -14.458 -0.874 20.119 1.00 84.94 98 ALA A N 1
ATOM 772 C CA . ALA A 1 98 ? -15.471 -1.640 20.840 1.00 84.94 98 ALA A CA 1
ATOM 773 C C . ALA A 1 98 ? -15.199 -1.729 22.355 1.00 84.94 98 ALA A C 1
ATOM 775 O O . ALA A 1 98 ? -16.150 -1.814 23.127 1.00 84.94 98 ALA A O 1
ATOM 776 N N . PHE A 1 99 ? -13.928 -1.706 22.781 1.00 83.31 99 PHE A N 1
ATOM 777 C CA . PHE A 1 99 ? -13.540 -2.004 24.169 1.00 83.31 99 PHE A CA 1
ATOM 778 C C . PHE A 1 99 ? -12.999 -0.812 24.981 1.00 83.31 99 PHE A C 1
ATOM 780 O O . PHE A 1 99 ? -13.060 -0.856 26.207 1.00 83.31 99 PHE A O 1
ATOM 787 N N . SER A 1 100 ? -12.445 0.238 24.359 1.00 72.44 100 SER A N 1
ATOM 788 C CA . SER A 1 100 ? -11.800 1.350 25.081 1.00 72.44 100 SER A CA 1
ATOM 789 C C . SER A 1 100 ? -11.803 2.668 24.297 1.00 72.44 100 SER A C 1
ATOM 791 O O . SER A 1 100 ? -11.250 2.768 23.201 1.00 72.44 100 SER A O 1
ATOM 793 N N . GLU A 1 101 ? -12.347 3.730 24.898 1.00 69.81 101 GLU A N 1
ATOM 794 C CA . GLU A 1 101 ? -12.302 5.088 24.332 1.00 69.81 101 GLU A CA 1
ATOM 795 C C . GLU A 1 101 ? -10.907 5.729 24.429 1.00 69.81 101 GLU A C 1
ATOM 797 O O . GLU A 1 101 ? -10.487 6.469 23.537 1.00 69.81 101 GLU A O 1
ATOM 802 N N . SER A 1 102 ? -10.144 5.419 25.481 1.00 69.25 102 SER A N 1
ATOM 803 C CA . SER A 1 102 ? -8.819 6.008 25.729 1.00 69.25 102 SER A CA 1
ATOM 804 C C . SER A 1 102 ? -7.791 5.618 24.663 1.00 69.25 102 SER A C 1
ATOM 806 O O . SER A 1 102 ? -6.912 6.412 24.320 1.00 69.25 102 SER A O 1
ATOM 808 N N . SER A 1 103 ? -7.927 4.420 24.090 1.00 70.69 103 SER A N 1
ATOM 809 C CA . SER A 1 103 ? -7.000 3.885 23.088 1.00 70.69 103 SER A CA 1
ATOM 810 C C . SER A 1 103 ? -7.184 4.498 21.692 1.00 70.69 103 SER A C 1
ATOM 812 O O . SER A 1 103 ? -6.301 4.380 20.841 1.00 70.69 103 SER A O 1
ATOM 814 N N . GLN A 1 104 ? -8.290 5.211 21.448 1.00 71.44 104 GLN A N 1
ATOM 815 C CA . GLN A 1 104 ? -8.611 5.784 20.133 1.00 71.44 104 GLN A CA 1
ATOM 816 C C . GLN A 1 104 ? -7.629 6.883 19.703 1.00 71.44 104 GLN A C 1
ATOM 818 O O . GLN A 1 104 ? -7.340 7.040 18.518 1.00 71.44 104 GLN A O 1
ATOM 823 N N . ARG A 1 105 ? -7.040 7.611 20.661 1.00 73.75 105 ARG A N 1
ATOM 824 C CA . ARG A 1 105 ? -6.054 8.664 20.357 1.00 73.75 105 ARG A CA 1
ATOM 825 C C . ARG A 1 105 ? -4.775 8.100 19.740 1.00 73.75 105 ARG A C 1
ATOM 827 O O . ARG A 1 105 ? -4.252 8.677 18.792 1.00 73.75 105 ARG A O 1
ATOM 834 N N . ILE A 1 106 ? -4.293 6.973 20.266 1.00 80.56 106 ILE A N 1
ATOM 835 C CA . ILE A 1 106 ? -3.092 6.299 19.757 1.00 80.56 106 ILE A CA 1
ATOM 836 C C . ILE A 1 106 ? -3.373 5.764 18.352 1.00 80.56 106 ILE A C 1
ATOM 838 O O . ILE A 1 106 ? -2.564 5.963 17.449 1.00 80.56 106 ILE A O 1
ATOM 842 N N . MET A 1 107 ? -4.557 5.182 18.141 1.00 82.38 107 MET A N 1
ATOM 843 C CA . MET A 1 107 ? -4.972 4.704 16.822 1.00 82.38 107 MET A CA 1
ATOM 844 C C . MET A 1 107 ? -5.024 5.822 15.779 1.00 82.38 107 MET A C 1
ATOM 846 O O . MET A 1 107 ? -4.571 5.610 14.660 1.00 82.38 107 MET A O 1
ATOM 850 N N . GLY A 1 108 ? -5.485 7.023 16.139 1.00 79.38 108 GLY A N 1
ATOM 851 C CA . GLY A 1 108 ? -5.461 8.169 15.225 1.00 79.38 108 GLY A CA 1
ATOM 852 C C . GLY A 1 108 ? -4.051 8.598 14.802 1.00 79.38 108 GLY A C 1
ATOM 853 O O . GLY A 1 108 ? -3.838 8.964 13.644 1.00 79.38 108 GLY A O 1
ATOM 854 N N . LEU A 1 109 ? -3.072 8.515 15.710 1.00 83.12 109 LEU A N 1
ATOM 855 C CA . LEU A 1 109 ? -1.672 8.810 15.392 1.00 83.12 109 LEU A CA 1
ATOM 856 C C . LEU A 1 109 ? -1.086 7.761 14.439 1.00 83.12 109 LEU A C 1
ATOM 858 O O . LEU A 1 109 ? -0.465 8.117 13.438 1.00 83.12 109 LEU A O 1
ATOM 862 N N . VAL A 1 110 ? -1.331 6.480 14.727 1.00 87.44 110 VAL A N 1
ATOM 863 C CA . VAL A 1 110 ? -0.916 5.364 13.866 1.00 87.44 110 VAL A CA 1
ATOM 864 C C . VAL A 1 110 ? -1.541 5.499 12.478 1.00 87.44 110 VAL A C 1
ATOM 866 O O . VAL A 1 110 ? -0.851 5.326 11.477 1.00 87.44 110 VAL A O 1
ATOM 869 N N . ASP A 1 111 ? -2.819 5.871 12.405 1.00 85.62 111 ASP A N 1
ATOM 870 C CA . ASP A 1 111 ? -3.519 6.034 11.134 1.00 85.62 111 ASP A CA 1
ATOM 871 C C . ASP A 1 111 ? -2.967 7.193 10.298 1.00 85.62 111 ASP A C 1
ATOM 873 O O . ASP A 1 111 ? -2.756 7.070 9.095 1.00 85.62 111 ASP A O 1
ATOM 877 N N . THR A 1 112 ? -2.646 8.310 10.954 1.00 85.88 112 THR A N 1
ATOM 878 C CA . THR A 1 112 ? -1.996 9.447 10.289 1.00 85.88 112 THR A CA 1
ATOM 879 C C . THR A 1 112 ? -0.622 9.048 9.744 1.00 85.88 112 THR A C 1
ATOM 881 O O . THR A 1 112 ? -0.294 9.379 8.606 1.00 85.88 112 THR A O 1
ATOM 884 N N . GLY A 1 113 ? 0.168 8.305 10.528 1.00 88.81 113 GLY A N 1
ATOM 885 C CA . GLY A 1 113 ? 1.472 7.794 10.101 1.00 88.81 113 GLY A CA 1
ATOM 886 C C . GLY A 1 113 ? 1.369 6.872 8.886 1.00 88.81 113 GLY A C 1
ATOM 887 O O . GLY A 1 113 ? 2.072 7.076 7.900 1.00 88.81 113 GLY A O 1
ATOM 888 N N . LEU A 1 114 ? 0.433 5.919 8.909 1.00 89.19 114 LEU A N 1
ATOM 889 C CA . LEU A 1 114 ? 0.153 5.057 7.758 1.00 89.19 114 LEU A CA 1
ATOM 890 C C . LEU A 1 114 ? -0.298 5.851 6.535 1.00 89.19 114 LEU A C 1
ATOM 892 O O . LEU A 1 114 ? 0.147 5.560 5.430 1.00 89.19 114 LEU A O 1
ATOM 896 N N . GLY A 1 115 ? -1.145 6.866 6.718 1.00 87.88 115 GLY A N 1
ATOM 897 C CA . GLY A 1 115 ? -1.572 7.747 5.633 1.00 87.88 115 GLY A CA 1
ATOM 898 C C . GLY A 1 115 ? -0.391 8.436 4.944 1.00 87.88 115 GLY A C 1
ATOM 899 O O . GLY A 1 115 ? -0.346 8.493 3.716 1.00 87.88 115 GLY A O 1
ATOM 900 N N . LEU A 1 116 ? 0.602 8.891 5.716 1.00 91.50 116 LEU A N 1
ATOM 901 C CA . LEU A 1 116 ? 1.841 9.457 5.174 1.00 91.50 116 LEU A CA 1
ATOM 902 C C . LEU A 1 116 ? 2.690 8.408 4.447 1.00 91.50 116 LEU A C 1
ATOM 904 O O . LEU A 1 116 ? 3.231 8.709 3.385 1.00 91.50 116 LEU A O 1
ATOM 908 N N . CYS A 1 117 ? 2.777 7.178 4.961 1.00 93.00 117 CYS A N 1
ATOM 909 C CA . CYS A 1 117 ? 3.461 6.082 4.270 1.00 93.00 117 CYS A CA 1
ATOM 910 C C . CYS A 1 117 ? 2.784 5.736 2.935 1.00 93.00 117 CYS A C 1
ATOM 912 O O . CYS A 1 117 ? 3.472 5.573 1.931 1.00 93.00 117 CYS A O 1
ATOM 914 N N . CYS A 1 118 ? 1.450 5.691 2.893 1.00 91.19 118 CYS A N 1
ATOM 915 C CA . CYS A 1 118 ? 0.693 5.487 1.657 1.00 91.19 118 CYS A CA 1
ATOM 916 C C . CYS A 1 118 ? 0.926 6.626 0.658 1.00 91.19 118 CYS A C 1
ATOM 918 O O . CYS A 1 118 ? 1.087 6.373 -0.533 1.00 91.19 118 CYS A O 1
ATOM 920 N N . LEU A 1 119 ? 0.988 7.875 1.131 1.00 91.19 119 LEU A N 1
ATOM 921 C CA . LEU A 1 119 ? 1.304 9.022 0.279 1.00 91.19 119 LEU A CA 1
ATOM 922 C C . LEU A 1 119 ? 2.731 8.934 -0.280 1.00 91.19 119 LEU A C 1
ATOM 924 O O . LEU A 1 119 ? 2.933 9.151 -1.471 1.00 91.19 119 LEU A O 1
ATOM 928 N N . ALA A 1 120 ? 3.711 8.589 0.558 1.00 93.31 120 ALA A N 1
ATOM 929 C CA . ALA A 1 120 ? 5.096 8.400 0.135 1.00 93.31 120 ALA A CA 1
ATOM 930 C C . ALA A 1 120 ? 5.221 7.271 -0.898 1.00 93.31 120 ALA A C 1
ATOM 932 O O . ALA A 1 120 ? 5.917 7.430 -1.899 1.00 93.31 120 ALA A O 1
ATOM 933 N N . TRP A 1 121 ? 4.495 6.169 -0.701 1.00 94.06 121 TRP A N 1
ATOM 934 C CA . TRP A 1 121 ? 4.420 5.080 -1.669 1.00 94.06 121 TRP A CA 1
ATOM 935 C C . TRP A 1 121 ? 3.776 5.516 -2.989 1.00 94.06 121 TRP A C 1
ATOM 937 O O . TRP A 1 121 ? 4.315 5.212 -4.048 1.00 94.06 121 TRP A O 1
ATOM 947 N N . LEU A 1 122 ? 2.680 6.283 -2.956 1.00 91.94 122 LEU A N 1
ATOM 948 C CA . LEU A 1 122 ? 2.056 6.821 -4.170 1.00 91.94 122 LEU A CA 1
ATOM 949 C C . LEU A 1 122 ? 3.011 7.740 -4.937 1.00 91.94 122 LEU A C 1
ATOM 951 O O . LEU A 1 122 ? 3.083 7.655 -6.162 1.00 91.94 122 LEU A O 1
ATOM 955 N N . LEU A 1 123 ? 3.759 8.597 -4.237 1.00 91.94 123 LEU A N 1
ATOM 956 C CA . LEU A 1 123 ? 4.779 9.447 -4.851 1.00 91.94 123 LEU A CA 1
ATOM 957 C C . LEU A 1 123 ? 5.901 8.610 -5.468 1.00 91.94 123 LEU A C 1
ATOM 959 O O . LEU A 1 123 ? 6.266 8.857 -6.613 1.00 91.94 123 LEU A O 1
ATOM 963 N N . PHE A 1 124 ? 6.396 7.595 -4.756 1.00 89.06 124 PHE A N 1
ATOM 964 C CA . PHE A 1 124 ? 7.397 6.666 -5.277 1.00 89.06 124 PHE A CA 1
ATOM 965 C C . PHE A 1 124 ? 6.897 5.949 -6.537 1.00 89.06 124 PHE A C 1
ATOM 967 O O . PHE A 1 124 ? 7.535 6.042 -7.578 1.00 89.06 124 PHE A O 1
ATOM 974 N N . ALA A 1 125 ? 5.708 5.345 -6.495 1.00 86.88 125 ALA A N 1
ATOM 975 C CA . ALA A 1 125 ? 5.101 4.676 -7.646 1.00 86.88 125 ALA A CA 1
ATOM 976 C C . ALA A 1 125 ? 4.881 5.632 -8.834 1.00 86.88 125 ALA A C 1
ATOM 978 O O . ALA A 1 125 ? 5.048 5.248 -9.992 1.00 86.88 125 ALA A O 1
ATOM 979 N N . THR A 1 126 ? 4.539 6.892 -8.553 1.00 86.50 126 THR A N 1
ATOM 980 C CA . THR A 1 126 ? 4.393 7.945 -9.566 1.00 86.50 126 THR A CA 1
ATOM 981 C C . THR A 1 126 ? 5.735 8.270 -10.214 1.00 86.50 126 THR A C 1
ATOM 983 O O . THR A 1 126 ? 5.816 8.320 -11.440 1.00 86.50 126 THR A O 1
ATOM 986 N N . VAL A 1 127 ? 6.795 8.442 -9.418 1.00 86.06 127 VAL A N 1
ATOM 987 C CA . VAL A 1 127 ? 8.157 8.656 -9.925 1.00 86.06 127 VAL A CA 1
ATOM 988 C C . VAL A 1 127 ? 8.589 7.466 -10.776 1.00 86.06 127 VAL A C 1
ATOM 990 O O . VAL A 1 127 ? 8.911 7.676 -11.939 1.00 86.06 127 VAL A O 1
ATOM 993 N N . CYS A 1 128 ? 8.474 6.232 -10.276 1.00 81.00 128 CYS A N 1
ATOM 994 C CA . CYS A 1 128 ? 8.774 5.024 -11.050 1.00 81.00 128 CYS A CA 1
ATOM 995 C C . CYS A 1 128 ? 8.023 5.012 -12.390 1.00 81.00 128 CYS A C 1
ATOM 997 O O . CYS A 1 128 ? 8.595 4.720 -13.433 1.00 81.00 128 CYS A O 1
ATOM 999 N N . ARG A 1 129 ? 6.740 5.395 -12.418 1.00 80.56 129 ARG A N 1
ATOM 1000 C CA . ARG A 1 129 ? 5.973 5.452 -13.669 1.00 80.56 129 ARG A CA 1
ATOM 1001 C C . ARG A 1 129 ? 6.453 6.540 -14.633 1.00 80.56 129 ARG A C 1
ATOM 1003 O O . ARG A 1 129 ? 6.439 6.290 -15.840 1.00 80.56 129 ARG A O 1
ATOM 1010 N N . PHE A 1 130 ? 6.781 7.735 -14.146 1.00 81.12 130 PHE A N 1
ATOM 1011 C CA . PHE A 1 130 ? 7.109 8.894 -14.989 1.00 81.12 130 PHE A CA 1
ATOM 1012 C C . PHE A 1 130 ? 8.593 9.009 -15.353 1.00 81.12 130 PHE A C 1
ATOM 1014 O O . PHE A 1 130 ? 8.906 9.678 -16.335 1.00 81.12 130 PHE A O 1
ATOM 1021 N N . SER A 1 131 ? 9.481 8.300 -14.656 1.00 75.38 131 SER A N 1
ATOM 1022 C CA . SER A 1 131 ? 10.888 8.113 -15.044 1.00 75.38 131 SER A CA 1
ATOM 1023 C C . SER A 1 131 ? 11.060 7.266 -16.310 1.00 75.38 131 SER A C 1
ATOM 1025 O O . SER A 1 131 ? 12.170 7.097 -16.799 1.00 75.38 131 SER A O 1
ATOM 1027 N N . HIS A 1 132 ? 9.965 6.730 -16.852 1.00 72.25 132 HIS A N 1
ATOM 1028 C CA . HIS A 1 132 ? 9.943 5.737 -17.919 1.00 72.25 132 HIS A CA 1
ATOM 1029 C C . HIS A 1 132 ? 8.935 6.144 -19.005 1.00 72.25 132 HIS A C 1
ATOM 1031 O O . HIS A 1 132 ? 7.799 6.535 -18.713 1.00 72.25 132 HIS A O 1
ATOM 1037 N N . THR A 1 133 ? 9.333 6.080 -20.283 1.00 65.44 133 THR A N 1
ATOM 1038 C CA . THR A 1 133 ? 8.474 6.474 -21.415 1.00 65.44 133 THR A CA 1
ATOM 1039 C C . THR A 1 133 ? 7.906 5.257 -22.136 1.00 65.44 133 THR A C 1
ATOM 1041 O O . THR A 1 133 ? 8.494 4.181 -22.181 1.00 65.44 133 THR A O 1
ATOM 1044 N N . GLY A 1 134 ? 6.723 5.421 -22.730 1.00 61.81 134 GLY A N 1
ATOM 1045 C CA . GLY A 1 134 ? 6.044 4.330 -23.426 1.00 61.81 134 GLY A CA 1
ATOM 1046 C C . GLY A 1 134 ? 5.273 3.390 -22.493 1.00 61.81 134 GLY A C 1
ATOM 1047 O O . GLY A 1 134 ? 4.799 3.784 -21.423 1.00 61.81 134 GLY A O 1
ATOM 1048 N N . ARG A 1 135 ? 5.049 2.159 -22.965 1.00 60.94 135 ARG A N 1
ATOM 1049 C CA . ARG A 1 135 ? 4.228 1.149 -22.288 1.00 60.94 135 ARG A CA 1
ATOM 1050 C C . ARG A 1 135 ? 5.086 0.294 -21.352 1.00 60.94 135 ARG A C 1
ATOM 1052 O O . ARG A 1 135 ? 5.619 -0.728 -21.771 1.00 60.94 135 ARG A O 1
ATOM 1059 N N . VAL A 1 136 ? 5.160 0.681 -20.082 1.00 62.72 136 VAL A N 1
ATOM 1060 C CA . VAL A 1 136 ? 5.822 -0.117 -19.039 1.00 62.72 136 VAL A CA 1
ATOM 1061 C C . VAL A 1 136 ? 5.037 -1.408 -18.785 1.00 62.72 136 VAL A C 1
ATOM 1063 O O . VAL A 1 136 ? 3.808 -1.375 -18.703 1.00 62.72 136 VAL A O 1
ATOM 1066 N N . CYS A 1 137 ? 5.735 -2.541 -18.669 1.00 61.97 137 CYS A N 1
ATOM 1067 C CA . CYS A 1 137 ? 5.155 -3.843 -18.310 1.00 61.97 137 CYS A CA 1
ATOM 1068 C C . CYS A 1 137 ? 4.087 -4.378 -19.293 1.00 61.97 137 CYS A C 1
ATOM 1070 O O . CYS A 1 137 ? 3.318 -5.275 -18.948 1.00 61.97 137 CYS A O 1
ATOM 1072 N N . SER A 1 138 ? 4.034 -3.867 -20.530 1.00 51.78 138 SER A N 1
ATOM 1073 C CA . SER A 1 138 ? 3.084 -4.349 -21.552 1.00 51.78 138 SER A CA 1
ATOM 1074 C C . SER A 1 138 ? 3.450 -5.702 -22.181 1.00 51.78 138 SER A C 1
ATOM 1076 O O . SER A 1 138 ? 2.661 -6.246 -22.952 1.00 51.78 138 SER A O 1
ATOM 1078 N N . GLY A 1 139 ? 4.586 -6.287 -21.781 1.00 44.03 139 GLY A N 1
ATOM 1079 C CA . GLY A 1 139 ? 5.071 -7.601 -22.220 1.00 44.03 139 GLY A CA 1
ATOM 1080 C C . GLY A 1 139 ? 4.138 -8.776 -21.904 1.00 44.03 139 GLY A C 1
ATOM 1081 O O . GLY A 1 139 ? 4.297 -9.842 -22.475 1.00 44.03 139 GLY A O 1
ATOM 1082 N N . GLY A 1 140 ? 3.090 -8.588 -21.091 1.00 40.66 140 GLY A N 1
ATOM 1083 C CA . GLY A 1 140 ? 2.002 -9.569 -20.977 1.00 40.66 140 GLY A CA 1
ATOM 1084 C C . GLY A 1 140 ? 1.203 -9.795 -22.274 1.00 40.66 140 GLY A C 1
ATOM 1085 O O . GLY A 1 140 ? 0.432 -10.747 -22.338 1.00 40.66 140 GLY A O 1
ATOM 1086 N N . TYR A 1 141 ? 1.379 -8.948 -23.297 1.00 39.69 141 TYR A N 1
ATOM 1087 C CA . TYR A 1 141 ? 0.748 -9.086 -24.620 1.00 39.69 141 TYR A CA 1
ATOM 1088 C C . TYR A 1 141 ? 1.734 -9.320 -25.765 1.00 39.69 141 TYR A C 1
ATOM 1090 O O . TYR A 1 141 ? 1.309 -9.472 -26.908 1.00 39.69 141 TYR A O 1
ATOM 1098 N N . GLN A 1 142 ? 3.035 -9.349 -25.488 1.00 38.34 142 GLN A N 1
ATOM 1099 C CA . GLN A 1 142 ? 4.031 -9.698 -26.487 1.00 38.34 142 GLN A CA 1
ATOM 1100 C C . GLN A 1 142 ? 4.785 -10.901 -25.953 1.00 38.34 142 GLN A C 1
ATOM 1102 O O . GLN A 1 142 ? 5.481 -10.826 -24.948 1.00 38.34 142 GLN A O 1
ATOM 1107 N N . SER A 1 143 ? 4.600 -12.035 -26.616 1.00 39.97 143 SER A N 1
ATOM 1108 C CA . SER A 1 143 ? 5.400 -13.240 -26.456 1.00 39.97 143 SER A CA 1
ATOM 1109 C C . SER A 1 143 ? 6.842 -12.962 -26.891 1.00 39.97 143 SER A C 1
ATOM 1111 O O . SER A 1 143 ? 7.293 -13.491 -27.901 1.00 39.97 143 SER A O 1
ATOM 1113 N N . VAL A 1 144 ? 7.555 -12.093 -26.176 1.00 44.53 144 VAL A N 1
ATOM 1114 C CA . VAL A 1 144 ? 8.951 -11.777 -26.461 1.00 44.53 144 VAL A CA 1
ATOM 1115 C C . VAL A 1 144 ? 9.777 -12.884 -25.821 1.00 44.53 144 VAL A C 1
ATOM 1117 O O . VAL A 1 144 ? 10.070 -12.863 -24.627 1.00 44.53 144 VAL A O 1
ATOM 1120 N N . SER A 1 145 ? 10.080 -13.921 -26.599 1.00 42.47 145 SER A N 1
ATOM 1121 C CA . SER A 1 145 ? 11.114 -14.881 -26.204 1.00 42.47 145 SER A CA 1
ATOM 1122 C C . SER A 1 145 ? 12.459 -14.149 -26.093 1.00 42.47 145 SER A C 1
ATOM 1124 O O . SER A 1 145 ? 12.687 -13.187 -26.824 1.00 42.47 145 SER A O 1
ATOM 1126 N N . GLU A 1 146 ? 13.381 -14.611 -25.242 1.00 45.84 146 GLU A N 1
ATOM 1127 C CA . GLU A 1 146 ? 14.742 -14.041 -25.121 1.00 45.84 146 GLU A CA 1
ATOM 1128 C C . GLU A 1 146 ? 15.502 -13.979 -26.468 1.00 45.84 146 GLU A C 1
ATOM 1130 O O . GLU A 1 146 ? 16.467 -13.235 -26.613 1.00 45.84 146 GLU A O 1
ATOM 1135 N N . VAL A 1 147 ? 15.034 -14.722 -27.478 1.00 51.44 147 VAL A N 1
ATOM 1136 C CA . VAL A 1 147 ? 15.577 -14.775 -28.843 1.00 51.44 147 VAL A CA 1
ATOM 1137 C C . VAL A 1 147 ? 15.090 -13.611 -29.730 1.00 51.44 147 VAL A C 1
ATOM 1139 O O . VAL A 1 147 ? 15.658 -13.373 -30.790 1.00 51.44 147 VAL A O 1
ATOM 1142 N N . MET A 1 148 ? 14.061 -12.860 -29.321 1.00 44.28 148 MET A N 1
ATOM 1143 C CA . MET A 1 148 ? 13.475 -11.754 -30.104 1.00 44.28 148 MET A CA 1
ATOM 1144 C C . MET A 1 148 ? 14.168 -10.399 -29.898 1.00 44.28 148 MET A C 1
ATOM 1146 O O . MET A 1 148 ? 13.779 -9.399 -30.499 1.00 44.28 148 MET A O 1
ATOM 1150 N N . TYR A 1 149 ? 15.235 -10.345 -29.101 1.00 40.81 149 TYR A N 1
ATOM 1151 C CA . TYR A 1 149 ? 16.053 -9.142 -28.983 1.00 40.81 149 TYR A CA 1
ATOM 1152 C C . TYR A 1 149 ? 16.985 -9.001 -30.204 1.00 40.81 149 TYR A C 1
ATOM 1154 O O . TYR A 1 149 ? 17.685 -9.965 -30.521 1.00 40.81 149 TYR A O 1
ATOM 1162 N N . PRO A 1 150 ? 17.083 -7.839 -30.888 1.00 45.44 150 PRO A N 1
ATOM 1163 C CA . PRO A 1 150 ? 16.406 -6.552 -30.673 1.00 45.44 150 PRO A CA 1
ATOM 1164 C C . PRO A 1 150 ? 15.263 -6.251 -31.677 1.00 45.44 150 PRO A C 1
ATOM 1166 O O . PRO A 1 150 ? 14.940 -5.084 -31.897 1.00 45.44 150 PRO A O 1
ATOM 1169 N N . TYR A 1 151 ? 14.678 -7.255 -32.335 1.00 44.22 151 TYR A N 1
ATOM 1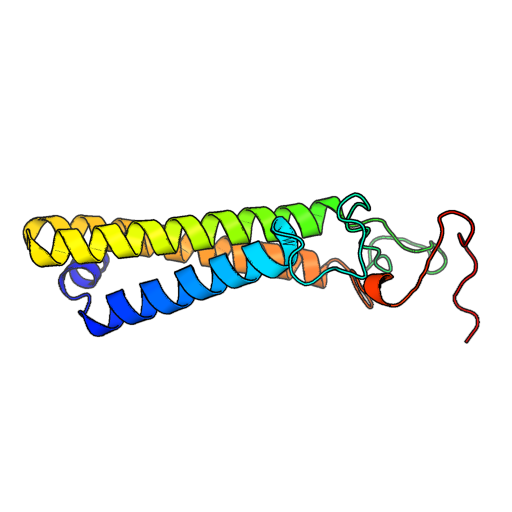170 C CA . TYR A 1 151 ? 13.760 -7.056 -33.463 1.00 44.22 151 TYR A CA 1
ATOM 1171 C C . TYR A 1 151 ? 12.375 -7.652 -33.198 1.00 44.22 151 TYR A C 1
ATOM 1173 O O . TYR A 1 151 ? 12.051 -8.703 -33.741 1.00 44.22 151 TYR A O 1
ATOM 1181 N N . ASP A 1 152 ? 11.522 -6.959 -32.444 1.00 43.06 152 ASP A N 1
ATOM 1182 C CA . ASP A 1 152 ? 10.075 -7.172 -32.608 1.00 43.06 152 ASP A CA 1
ATOM 1183 C C . ASP A 1 152 ? 9.242 -5.894 -32.455 1.00 43.06 152 ASP A C 1
ATOM 1185 O O . ASP A 1 152 ? 8.257 -5.806 -31.723 1.00 43.06 152 ASP A O 1
ATOM 1189 N N . PHE A 1 153 ? 9.657 -4.869 -33.201 1.00 42.72 153 PHE A N 1
ATOM 1190 C CA . PHE A 1 153 ? 8.769 -3.785 -33.609 1.00 42.72 153 PHE A CA 1
ATOM 1191 C C . PHE A 1 153 ? 8.894 -3.568 -35.121 1.00 42.72 153 PHE A C 1
ATOM 1193 O O . PHE A 1 153 ? 9.326 -2.509 -35.571 1.00 42.72 153 PHE A O 1
ATOM 1200 N N . GLN A 1 154 ? 8.534 -4.575 -35.920 1.00 34.72 154 GLN A N 1
ATOM 1201 C CA . GLN A 1 154 ? 8.018 -4.286 -37.259 1.00 34.72 154 GLN A CA 1
ATOM 1202 C C . GLN A 1 154 ? 6.500 -4.129 -37.136 1.00 34.72 154 GLN A C 1
ATOM 1204 O O . GLN A 1 154 ? 5.769 -5.112 -37.044 1.00 34.72 154 GLN A O 1
ATOM 1209 N N . GLN A 1 155 ? 6.056 -2.871 -37.040 1.00 37.50 155 GLN A N 1
ATOM 1210 C CA . GLN A 1 155 ? 4.704 -2.490 -37.458 1.00 37.50 155 GLN A CA 1
ATOM 1211 C C . GLN A 1 155 ? 4.614 -2.531 -38.980 1.00 37.50 155 GLN A C 1
ATOM 1213 O O . GLN A 1 155 ? 5.607 -2.119 -39.625 1.00 37.50 155 GLN A O 1
#

Organism: NCBI:txid182087

Secondary structure (DSSP, 8-state):
-HHHHHHHT--HHHHHHHHHHHHHHHHHHIIIIII-TT-TTS-TTS----EEEEPS--S-TT--PEE-HHHHHHHHHHHHHHHHHHHHHHHHHHHHHHH-STTHHHHHHHHHHHHHHHHHHHHHHHHHHHTEES-TTGGGGS---GGGTT-----

Sequence (155 aa):
ERLLEAGKNQSWCYLVLKLFFFALSSAAVYIEIYSGLFTDARPYKMPWNCYSKAAFDHPNPYFGDVHVSDEFSTAIDIGFLLMTCCSAISVVAIVMKAFSESSQRIMGLVDTGLGLCCLAWLLFATVCRFSHTGRVCSGGYQSVSEVMYPYDFQQ

Foldseek 3Di:
DVLLVQLLDCDPVNLVVQLVVLVVVLVVLCVPLPVCPPPPPDDNPDQLFKWFQQPDPDPDSPDATDTCRVLVVVLSVLSSVLSVVSNVLSVVQNVCVVPDSVCSSVSSVVVVVSVVSVVVSVVSVVCSVVSGDDDISPCVPPPDDPVCPPDDPPD

pLDDT: mean 71.77, std 18.5, range [34.72, 95.0]